Protein AF-A0A0Q9MEV1-F1 (afdb_monomer)

Structure (mmCIF, N/CA/C/O backbone):
data_AF-A0A0Q9MEV1-F1
#
_entry.id   AF-A0A0Q9MEV1-F1
#
loop_
_atom_site.group_PDB
_atom_site.id
_atom_site.type_symbol
_atom_site.label_atom_id
_atom_site.label_alt_id
_atom_site.label_comp_id
_atom_site.label_asym_id
_atom_site.label_entity_id
_atom_site.label_seq_id
_atom_site.pdbx_PDB_ins_code
_atom_site.Cartn_x
_atom_site.Cartn_y
_atom_site.Cartn_z
_atom_site.occupancy
_atom_site.B_iso_or_equiv
_atom_site.auth_seq_id
_atom_site.auth_comp_id
_at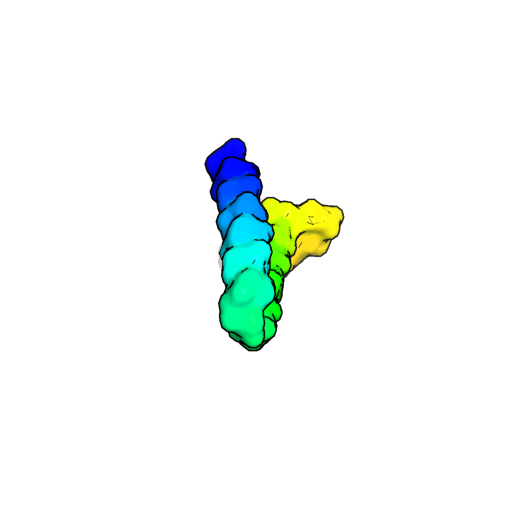om_site.auth_asym_id
_atom_site.auth_atom_id
_atom_site.pdbx_PDB_model_num
ATOM 1 N N . MET A 1 1 ? 8.942 12.733 1.549 1.00 47.84 1 MET A N 1
ATOM 2 C CA . MET A 1 1 ? 8.403 13.256 2.830 1.00 47.84 1 MET A CA 1
ATOM 3 C C . MET A 1 1 ? 6.886 13.431 2.810 1.00 47.84 1 MET A C 1
ATOM 5 O O . MET A 1 1 ? 6.249 12.957 3.738 1.00 47.84 1 MET A O 1
ATOM 9 N N . LEU A 1 2 ? 6.296 14.031 1.766 1.00 57.53 2 LEU A N 1
ATOM 10 C CA . LEU A 1 2 ? 4.833 14.166 1.617 1.00 57.53 2 LEU A CA 1
ATOM 11 C C . LEU A 1 2 ? 4.075 12.830 1.731 1.00 57.53 2 LEU A C 1
ATOM 13 O O . LEU A 1 2 ? 3.121 12.748 2.498 1.00 57.53 2 LEU A O 1
ATOM 17 N N . ASN A 1 3 ? 4.558 11.771 1.069 1.00 59.69 3 ASN A N 1
ATOM 18 C CA . ASN A 1 3 ? 3.944 10.440 1.164 1.00 59.69 3 ASN A CA 1
ATOM 19 C C . ASN A 1 3 ? 3.865 9.942 2.613 1.00 59.69 3 ASN A C 1
ATOM 21 O O . ASN A 1 3 ? 2.796 9.553 3.059 1.00 59.69 3 ASN A O 1
ATOM 25 N N . SER A 1 4 ? 4.948 10.041 3.388 1.00 63.41 4 SER A N 1
ATOM 26 C CA . SER A 1 4 ? 4.964 9.588 4.786 1.00 63.41 4 SER A CA 1
ATOM 27 C C . SER A 1 4 ? 3.952 10.331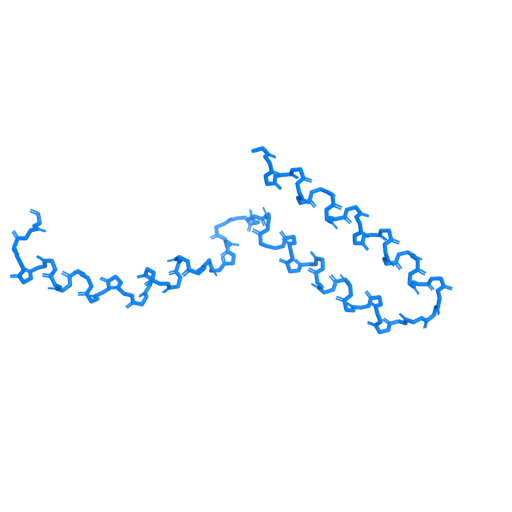 5.665 1.00 63.41 4 SER A C 1
ATOM 29 O O . SER A 1 4 ? 3.310 9.709 6.506 1.00 63.41 4 SER A O 1
ATOM 31 N N . ILE A 1 5 ? 3.762 11.636 5.446 1.00 72.25 5 ILE A N 1
ATOM 32 C CA . ILE A 1 5 ? 2.782 12.444 6.190 1.00 72.25 5 ILE A CA 1
ATOM 33 C C . ILE A 1 5 ? 1.354 12.005 5.846 1.00 72.25 5 ILE A C 1
ATOM 35 O O . ILE A 1 5 ? 0.540 11.799 6.744 1.00 72.25 5 ILE A O 1
ATOM 39 N N . ILE A 1 6 ? 1.063 11.805 4.558 1.00 71.94 6 ILE A N 1
ATOM 40 C CA . ILE A 1 6 ? -0.250 11.347 4.085 1.00 71.94 6 ILE A CA 1
ATOM 41 C C . ILE A 1 6 ? -0.577 9.969 4.673 1.00 71.94 6 ILE A C 1
ATOM 43 O O . ILE A 1 6 ? -1.688 9.758 5.158 1.00 71.94 6 ILE A O 1
ATOM 47 N N . CYS A 1 7 ? 0.389 9.050 4.722 1.00 68.69 7 CYS A N 1
ATOM 48 C CA . CYS A 1 7 ? 0.174 7.721 5.295 1.00 68.69 7 CYS A CA 1
ATOM 49 C C . CYS A 1 7 ? -0.124 7.789 6.803 1.00 68.69 7 CYS A C 1
ATOM 51 O O . CYS A 1 7 ? -1.073 7.159 7.265 1.00 68.69 7 CYS A O 1
ATOM 53 N N . VAL A 1 8 ? 0.620 8.599 7.569 1.00 76.25 8 VAL A N 1
ATOM 54 C CA . VAL A 1 8 ? 0.382 8.779 9.015 1.00 76.25 8 VAL A CA 1
ATOM 55 C C . VAL A 1 8 ? -0.996 9.390 9.283 1.00 76.25 8 VAL A C 1
ATOM 57 O O . VAL A 1 8 ? -1.720 8.909 10.156 1.00 76.25 8 VAL A O 1
ATOM 60 N N . LEU A 1 9 ? -1.398 10.400 8.505 1.00 79.19 9 LEU A N 1
ATOM 61 C CA . LEU A 1 9 ? -2.731 11.000 8.607 1.00 79.19 9 LEU A CA 1
ATOM 62 C C . LEU A 1 9 ? -3.835 9.991 8.278 1.00 79.19 9 LEU A C 1
ATOM 64 O O . LEU A 1 9 ? -4.846 9.938 8.977 1.00 79.19 9 LEU A O 1
ATOM 68 N N . THR A 1 10 ? -3.627 9.156 7.259 1.00 76.31 10 THR A N 1
ATOM 69 C CA . THR A 1 10 ? -4.625 8.166 6.835 1.00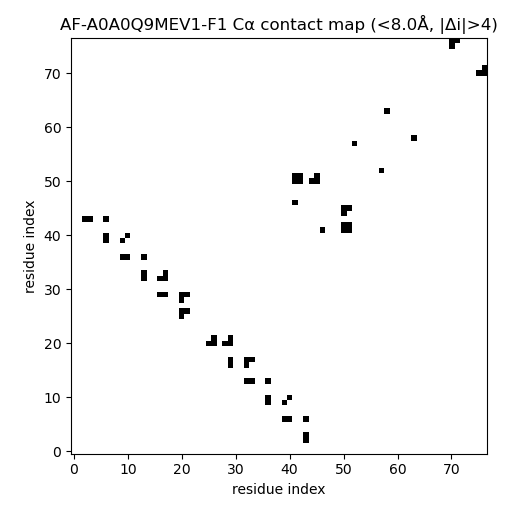 76.31 10 THR A CA 1
ATOM 70 C C . THR A 1 10 ? -4.784 7.042 7.858 1.00 76.31 10 THR A C 1
ATOM 72 O O . THR A 1 10 ? -5.908 6.647 8.165 1.00 76.31 10 THR A O 1
ATOM 75 N N . ILE A 1 11 ? -3.684 6.583 8.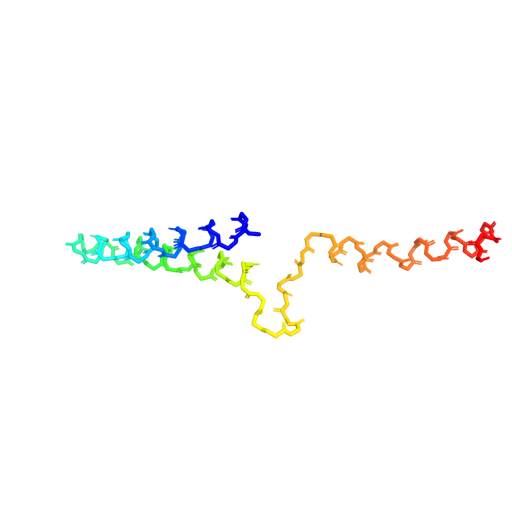465 1.00 76.94 11 ILE A N 1
ATOM 76 C CA . ILE A 1 11 ? -3.714 5.621 9.579 1.00 76.94 11 ILE A CA 1
ATOM 77 C C . ILE A 1 11 ? -4.436 6.227 10.786 1.00 76.94 11 ILE A C 1
ATOM 79 O O . ILE A 1 11 ? -5.335 5.602 11.348 1.00 76.94 11 ILE A O 1
ATOM 83 N N . GLY A 1 12 ? -4.081 7.459 11.166 1.00 80.81 12 GLY A N 1
ATOM 84 C CA . GLY A 1 12 ? -4.711 8.156 12.288 1.00 80.81 12 GLY A CA 1
ATOM 85 C C . GLY A 1 12 ? -6.218 8.342 12.089 1.00 80.81 12 GLY A C 1
ATOM 86 O O . GLY A 1 12 ? -7.003 8.111 13.012 1.00 80.81 12 GLY A O 1
ATOM 87 N N . TYR A 1 13 ? -6.636 8.693 10.870 1.00 81.38 13 TYR A N 1
ATOM 88 C CA . TYR A 1 13 ? -8.048 8.808 10.515 1.00 81.38 13 TYR A CA 1
ATOM 89 C C . TYR A 1 13 ? -8.758 7.449 10.541 1.00 81.38 13 TYR A C 1
ATOM 91 O O . TYR A 1 13 ? -9.817 7.337 11.154 1.00 81.38 13 TYR A O 1
ATOM 99 N N . GLY A 1 14 ? -8.155 6.402 9.965 1.00 77.31 14 GLY A N 1
ATOM 100 C CA . GLY A 1 14 ? -8.704 5.043 9.969 1.00 77.31 14 GLY A CA 1
ATOM 101 C C . GLY A 1 14 ? -8.936 4.497 11.382 1.00 77.31 14 GLY A C 1
ATOM 102 O O . GLY A 1 14 ? -10.017 3.990 11.679 1.00 77.31 14 GLY A O 1
ATOM 103 N N . ILE A 1 15 ? -7.973 4.686 12.294 1.00 79.81 15 ILE A N 1
ATOM 104 C CA . ILE A 1 15 ? -8.098 4.272 13.703 1.00 79.81 15 ILE A CA 1
ATOM 105 C C . ILE A 1 15 ? -9.220 5.051 14.403 1.00 79.81 15 ILE A C 1
ATOM 107 O O . ILE A 1 15 ? -10.054 4.458 15.091 1.00 79.81 15 ILE A O 1
ATOM 111 N N . LYS A 1 16 ? -9.284 6.376 14.215 1.00 81.56 16 LYS A N 1
ATOM 112 C CA . LYS A 1 16 ? -10.338 7.216 14.804 1.00 81.56 16 LYS A CA 1
ATOM 113 C C . LYS A 1 16 ? -11.726 6.813 14.299 1.00 81.56 16 LYS A C 1
ATOM 115 O O .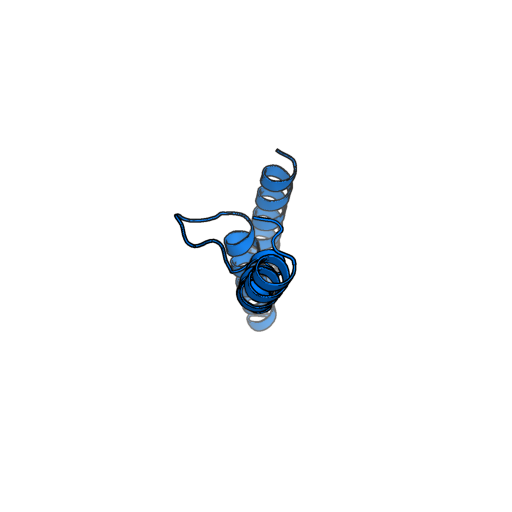 LYS A 1 16 ? -12.653 6.677 15.097 1.00 81.56 16 LYS A O 1
ATOM 120 N N . GLN A 1 17 ? -11.863 6.603 12.993 1.00 77.00 17 GLN A N 1
ATOM 121 C CA . GLN A 1 17 ? -13.111 6.197 12.352 1.00 77.00 17 GLN A CA 1
ATOM 122 C C . GLN A 1 17 ? -13.563 4.815 12.840 1.00 77.00 17 GLN A C 1
ATOM 124 O O . GLN A 1 17 ? -14.746 4.619 13.117 1.00 77.00 17 GLN A O 1
ATOM 129 N N . PHE A 1 18 ? -12.628 3.876 13.012 1.00 75.75 18 PHE A N 1
ATOM 130 C CA . PHE A 1 18 ? -12.902 2.553 13.568 1.00 75.75 18 PHE A CA 1
ATOM 131 C C . PHE A 1 18 ? -13.424 2.634 15.008 1.00 75.75 18 PHE A C 1
ATOM 133 O O . PHE A 1 18 ? -14.455 2.040 15.325 1.00 75.75 18 PHE A O 1
ATOM 140 N N . LEU A 1 19 ? -12.771 3.420 15.873 1.00 79.19 19 LEU A N 1
ATOM 141 C CA . LEU A 1 19 ? -13.227 3.637 17.252 1.00 79.19 19 LEU A CA 1
ATOM 142 C C . LEU A 1 19 ? -14.625 4.272 17.303 1.00 79.19 19 LEU A C 1
ATOM 144 O O . LEU A 1 19 ? -15.438 3.904 18.154 1.00 79.19 19 LEU A O 1
ATOM 148 N N . ASN A 1 20 ? -14.919 5.193 16.382 1.00 79.12 20 ASN A N 1
ATOM 149 C CA . ASN A 1 20 ? -16.222 5.848 16.299 1.00 79.12 20 ASN A CA 1
ATOM 150 C C . ASN A 1 20 ? -17.318 4.897 15.779 1.00 79.12 20 ASN A C 1
ATOM 152 O O . ASN A 1 20 ? -18.411 4.850 16.337 1.00 79.12 20 ASN A O 1
ATOM 156 N N . SER A 1 21 ? -17.002 4.077 14.772 1.00 70.44 21 SER A N 1
ATOM 157 C CA . SER A 1 21 ? -17.932 3.099 14.182 1.00 70.44 21 SER A CA 1
ATOM 158 C C . SER A 1 21 ? -18.234 1.947 15.145 1.00 70.44 21 SER A C 1
ATOM 160 O O . SER A 1 21 ? -19.377 1.511 15.257 1.00 70.44 21 SER A O 1
ATOM 162 N N . ARG A 1 22 ? -17.239 1.516 15.935 1.00 68.88 22 ARG A N 1
ATOM 163 C CA . ARG A 1 22 ? -17.420 0.526 17.008 1.00 68.88 22 ARG A CA 1
ATOM 164 C C . ARG A 1 22 ? -18.395 1.014 18.085 1.00 68.88 22 ARG A C 1
ATOM 166 O O . ARG A 1 22 ? -19.138 0.210 18.636 1.00 68.88 22 ARG A O 1
ATOM 173 N N . LYS A 1 23 ? -18.423 2.323 18.363 1.00 73.38 23 LYS A N 1
ATOM 174 C CA . LYS A 1 23 ? -19.394 2.946 19.281 1.00 73.38 23 LYS A CA 1
ATOM 175 C C . LYS A 1 23 ? -20.822 2.974 18.730 1.00 73.38 23 LYS A C 1
ATOM 177 O O . LYS A 1 23 ? -21.753 3.009 19.525 1.00 73.38 23 LYS A O 1
ATOM 182 N N . GLN A 1 24 ? -20.997 2.955 17.409 1.00 72.81 24 GLN A N 1
ATOM 183 C CA . GLN A 1 24 ? -22.306 3.007 16.749 1.00 72.81 24 GLN A CA 1
ATOM 184 C C . GLN A 1 24 ? -22.873 1.622 16.390 1.00 72.81 24 GLN A C 1
ATOM 186 O O . GLN A 1 24 ? -23.904 1.546 15.729 1.00 72.81 24 GLN A O 1
ATOM 191 N N . THR A 1 25 ? -22.239 0.514 16.808 1.00 66.62 25 THR A N 1
ATOM 192 C CA . THR A 1 25 ? -22.659 -0.882 16.514 1.00 66.62 25 THR A CA 1
ATOM 193 C C . THR A 1 25 ? -22.810 -1.244 15.024 1.00 66.62 25 THR A C 1
ATOM 195 O O . THR A 1 25 ? -23.192 -2.367 14.700 1.00 66.62 25 THR A O 1
ATOM 198 N N . ASN A 1 26 ? -22.412 -0.360 14.103 1.00 68.62 26 ASN A N 1
ATOM 199 C CA . ASN A 1 26 ? -22.315 -0.638 12.669 1.00 68.62 26 ASN A CA 1
ATOM 200 C C . ASN A 1 26 ? -21.002 -1.367 12.354 1.00 68.62 26 ASN A C 1
ATOM 202 O O . ASN A 1 26 ? -20.030 -0.806 11.843 1.00 68.62 26 ASN A O 1
ATOM 206 N N . ASN A 1 27 ? -20.974 -2.658 12.682 1.00 72.88 27 ASN A N 1
ATOM 207 C CA . ASN A 1 27 ? -19.791 -3.505 12.521 1.00 72.88 27 ASN A CA 1
ATOM 208 C C . ASN A 1 27 ? -19.352 -3.662 11.052 1.00 72.88 27 ASN A C 1
ATOM 210 O O . ASN A 1 27 ? -18.165 -3.836 10.792 1.00 72.88 27 ASN A O 1
ATOM 214 N N . HIS A 1 28 ? -20.277 -3.585 10.089 1.00 76.31 28 HIS A N 1
ATOM 215 C CA . 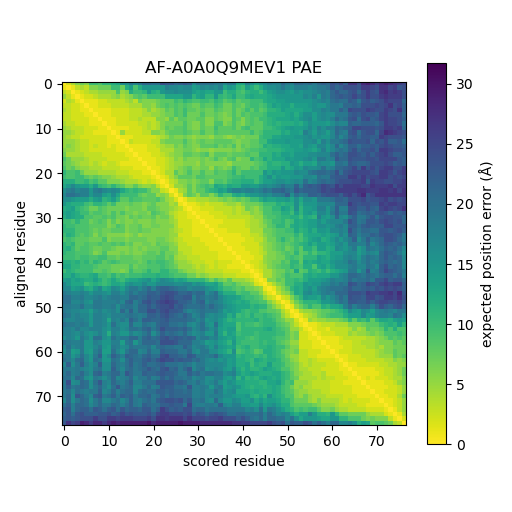HIS A 1 28 ? -19.945 -3.670 8.661 1.00 76.31 28 HIS A CA 1
ATOM 216 C C . HIS A 1 28 ? -19.146 -2.457 8.168 1.00 76.31 28 HIS A C 1
ATOM 218 O O . HIS A 1 28 ? -18.112 -2.643 7.526 1.00 76.31 28 HIS A O 1
ATOM 224 N N . ASP A 1 29 ? -19.541 -1.241 8.552 1.00 74.69 29 ASP A N 1
ATOM 225 C CA . ASP A 1 29 ? -18.803 -0.020 8.200 1.00 74.69 29 ASP A CA 1
ATOM 226 C C . ASP A 1 29 ? -17.406 -0.009 8.829 1.00 74.69 29 ASP A C 1
ATOM 228 O O . ASP A 1 29 ? -16.426 0.384 8.193 1.00 74.69 29 ASP A O 1
ATOM 232 N N . ALA A 1 30 ? -17.291 -0.507 10.065 1.00 72.56 30 ALA A N 1
ATOM 233 C CA . ALA A 1 30 ? -16.013 -0.621 10.756 1.00 72.56 30 ALA A CA 1
ATOM 234 C C . ALA A 1 30 ? -15.046 -1.575 10.031 1.00 72.56 30 ALA A C 1
ATOM 236 O O . ALA A 1 30 ? -13.869 -1.248 9.886 1.00 72.56 30 ALA A O 1
ATOM 237 N N . ILE A 1 31 ? -15.533 -2.726 9.551 1.00 78.88 31 ILE A N 1
ATOM 238 C CA . ILE A 1 31 ? -14.729 -3.705 8.800 1.00 78.88 31 ILE A CA 1
ATOM 239 C C . ILE A 1 31 ? -14.314 -3.142 7.435 1.00 78.88 31 ILE A C 1
ATOM 241 O O . ILE A 1 31 ? -13.150 -3.274 7.057 1.00 78.88 31 ILE A O 1
ATOM 245 N N . ALA A 1 32 ? -15.227 -2.477 6.720 1.00 78.69 32 ALA A N 1
ATOM 246 C CA . ALA A 1 32 ? -14.928 -1.850 5.433 1.00 78.69 32 ALA A CA 1
ATOM 247 C C . ALA A 1 32 ? -13.852 -0.760 5.567 1.00 78.69 32 ALA A C 1
ATOM 249 O O . ALA A 1 32 ? -12.898 -0.729 4.790 1.00 78.69 32 ALA A O 1
ATOM 250 N N . MET A 1 33 ? -13.947 0.082 6.601 1.00 77.38 33 MET A N 1
ATOM 251 C CA . MET A 1 33 ? -12.930 1.091 6.916 1.00 77.38 33 MET A CA 1
ATOM 252 C C . MET A 1 33 ? -11.578 0.470 7.280 1.00 77.38 33 MET A C 1
ATOM 254 O O . MET A 1 33 ? -10.536 0.977 6.864 1.00 77.38 33 MET A O 1
ATOM 258 N N . LEU A 1 34 ? -11.578 -0.645 8.016 1.00 77.12 34 LEU A N 1
ATOM 259 C CA . LEU A 1 34 ? -10.352 -1.353 8.389 1.00 77.12 34 LEU A CA 1
ATOM 260 C C . LEU A 1 34 ? -9.662 -1.942 7.149 1.00 77.12 34 LEU A C 1
ATOM 262 O O . LEU A 1 34 ? -8.469 -1.714 6.955 1.00 77.12 34 LEU A O 1
ATOM 266 N N . LEU A 1 35 ? -10.420 -2.592 6.260 1.00 80.50 35 LEU A N 1
ATOM 267 C CA . LEU A 1 35 ? -9.931 -3.090 4.969 1.00 80.50 35 LEU A CA 1
ATOM 268 C C . LEU A 1 35 ? -9.354 -1.969 4.101 1.00 80.50 35 LEU A C 1
ATOM 270 O O . LEU A 1 35 ? -8.240 -2.097 3.599 1.00 80.50 35 LEU A O 1
ATOM 274 N N . LEU A 1 36 ? -10.073 -0.851 3.971 1.00 79.44 36 LEU A N 1
ATOM 275 C CA . LEU A 1 36 ? -9.612 0.299 3.195 1.00 79.44 36 LEU A CA 1
ATOM 276 C C . LEU A 1 36 ? -8.295 0.848 3.760 1.00 79.44 36 LEU A C 1
ATOM 278 O O . LEU A 1 36 ? -7.340 1.074 3.019 1.00 79.44 36 LEU A O 1
ATOM 282 N N . SER A 1 37 ? -8.217 1.007 5.083 1.00 75.25 37 SER A N 1
ATOM 283 C CA . SER A 1 37 ? -7.005 1.492 5.742 1.00 75.25 37 SER A CA 1
ATOM 284 C C . SER A 1 37 ? -5.824 0.531 5.558 1.00 75.25 37 SER A C 1
ATOM 286 O O . SER A 1 37 ? -4.721 0.986 5.268 1.00 75.25 37 SER A O 1
ATOM 288 N N . ALA A 1 38 ? -6.049 -0.787 5.618 1.00 74.81 38 ALA A N 1
ATOM 289 C CA . ALA A 1 38 ? -5.018 -1.794 5.378 1.00 74.81 38 ALA A CA 1
ATOM 290 C C . ALA A 1 38 ? -4.475 -1.742 3.940 1.00 74.81 38 ALA A C 1
ATOM 292 O O . ALA A 1 38 ? -3.262 -1.816 3.747 1.00 74.81 38 ALA A O 1
ATOM 293 N N . VAL A 1 39 ? -5.343 -1.550 2.939 1.00 76.00 39 VAL A N 1
ATOM 294 C CA . VAL A 1 39 ? -4.931 -1.394 1.531 1.00 76.00 39 VAL A CA 1
ATOM 295 C C . VAL A 1 39 ? -4.071 -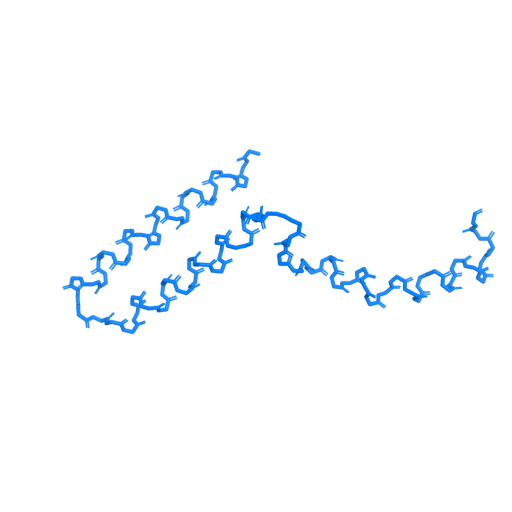0.145 1.348 1.00 76.00 39 VAL A C 1
ATOM 297 O O . VAL A 1 39 ? -3.016 -0.209 0.717 1.00 76.00 39 VAL A O 1
ATOM 300 N N . ILE A 1 40 ? -4.477 0.982 1.940 1.00 74.62 40 ILE A N 1
ATOM 301 C CA . ILE A 1 40 ? -3.721 2.237 1.851 1.00 74.62 40 ILE A CA 1
ATOM 302 C C . ILE A 1 40 ? -2.353 2.089 2.518 1.00 74.62 40 ILE A C 1
ATOM 304 O O . ILE A 1 40 ? -1.346 2.493 1.942 1.00 74.62 40 ILE A O 1
ATOM 308 N N . VAL A 1 41 ? -2.292 1.471 3.701 1.00 70.06 41 VAL A N 1
ATOM 309 C CA . VAL A 1 41 ? -1.030 1.217 4.410 1.00 70.06 41 VAL A CA 1
ATOM 310 C C . VAL A 1 41 ? -0.119 0.291 3.612 1.00 70.06 41 VAL A C 1
ATOM 312 O O . VAL A 1 41 ? 1.063 0.595 3.487 1.00 70.06 41 VAL A O 1
ATOM 315 N N . GLY A 1 42 ? -0.652 -0.782 3.025 1.00 66.81 42 GLY A N 1
ATOM 316 C CA . GLY A 1 42 ? 0.119 -1.690 2.171 1.00 66.81 42 GLY A CA 1
ATOM 317 C C . GLY A 1 42 ? 0.653 -1.026 0.897 1.00 66.81 42 GLY A C 1
ATOM 318 O O . GLY A 1 42 ? 1.712 -1.404 0.406 1.00 66.81 42 GLY A O 1
ATOM 319 N N . TYR A 1 43 ? -0.039 -0.009 0.377 1.00 67.25 43 TYR A N 1
ATOM 320 C CA . TYR A 1 43 ? 0.448 0.794 -0.749 1.00 67.25 43 TYR A CA 1
ATOM 321 C C . TYR A 1 43 ? 1.518 1.815 -0.322 1.00 67.25 43 TYR A C 1
ATOM 323 O O . TYR A 1 43 ? 2.468 2.092 -1.048 1.00 67.25 43 TYR A O 1
ATOM 331 N N . CYS A 1 44 ? 1.355 2.377 0.873 1.00 65.12 44 CYS A N 1
ATOM 332 C CA . CYS A 1 44 ? 2.196 3.422 1.449 1.00 65.12 44 CYS A CA 1
ATOM 333 C C . CYS A 1 44 ? 3.524 2.921 2.030 1.00 65.12 44 CYS A C 1
ATOM 335 O O . CYS A 1 44 ? 4.536 3.623 1.972 1.00 65.12 44 CYS A O 1
ATOM 337 N N . ILE A 1 45 ? 3.496 1.754 2.670 1.00 64.62 45 ILE A N 1
ATOM 338 C CA . ILE A 1 45 ? 4.616 1.179 3.408 1.00 64.62 45 ILE A CA 1
ATOM 339 C C . ILE A 1 45 ? 5.024 -0.100 2.681 1.00 64.62 45 ILE A C 1
ATOM 341 O O . ILE A 1 45 ? 4.408 -1.145 2.898 1.00 64.62 45 ILE A O 1
ATOM 345 N N . PRO A 1 46 ? 6.059 -0.052 1.826 1.00 59.34 46 PRO A N 1
ATOM 346 C CA . PRO A 1 46 ? 6.645 -1.268 1.292 1.00 59.34 46 PRO A CA 1
ATOM 347 C C . PRO A 1 46 ? 7.296 -2.047 2.436 1.00 59.34 46 PRO A C 1
ATOM 349 O O . PRO A 1 46 ? 8.389 -1.717 2.894 1.00 59.34 46 PRO A O 1
ATOM 352 N N . ILE A 1 47 ? 6.608 -3.066 2.946 1.00 54.28 47 ILE A N 1
ATOM 353 C CA . ILE A 1 47 ? 7.184 -3.989 3.924 1.00 54.28 47 ILE A CA 1
ATOM 354 C C . ILE A 1 47 ? 8.050 -4.978 3.126 1.00 54.28 47 ILE A C 1
ATOM 356 O O . ILE A 1 47 ? 7.579 -6.007 2.646 1.00 54.28 47 ILE A O 1
ATOM 360 N N . GLY A 1 48 ? 9.324 -4.625 2.925 1.00 59.28 48 GLY A N 1
ATOM 361 C CA . GLY A 1 48 ? 10.306 -5.420 2.172 1.00 59.28 48 GLY A CA 1
ATOM 362 C C . GLY A 1 48 ? 10.329 -5.141 0.659 1.00 59.28 48 GLY A C 1
ATOM 363 O O . GLY A 1 48 ? 9.991 -4.049 0.216 1.00 59.28 48 GLY A O 1
ATOM 364 N N . HIS A 1 49 ? 10.736 -6.135 -0.146 1.00 53.16 49 HIS A N 1
ATOM 365 C CA . HIS A 1 49 ? 10.742 -6.070 -1.625 1.00 53.16 49 HIS A CA 1
ATOM 366 C C . HIS A 1 49 ? 9.349 -6.215 -2.268 1.00 53.16 49 HIS A C 1
ATOM 368 O O . HIS A 1 49 ? 9.224 -6.141 -3.488 1.00 53.16 49 HIS A O 1
ATOM 374 N N . TYR A 1 50 ? 8.307 -6.429 -1.464 1.00 52.97 50 TYR A N 1
ATOM 375 C CA . TYR A 1 50 ? 6.932 -6.577 -1.926 1.00 52.97 50 TYR A CA 1
ATOM 376 C C . TYR A 1 50 ? 6.189 -5.247 -1.780 1.00 52.97 50 TYR A C 1
ATOM 378 O O . TYR A 1 50 ? 5.364 -5.058 -0.890 1.00 52.97 50 TYR A O 1
ATOM 386 N N . THR A 1 51 ? 6.488 -4.305 -2.672 1.00 56.91 51 THR A N 1
ATOM 387 C CA . THR A 1 51 ? 5.516 -3.270 -3.031 1.00 56.91 51 THR A CA 1
ATOM 388 C C . THR A 1 51 ? 4.358 -3.944 -3.762 1.00 56.91 51 THR A C 1
ATOM 390 O O . THR A 1 51 ? 4.579 -4.776 -4.646 1.00 56.91 51 THR A O 1
ATOM 393 N N . LEU A 1 52 ? 3.113 -3.596 -3.420 1.00 58.34 52 LEU A N 1
ATOM 394 C CA . LEU A 1 52 ? 1.978 -3.924 -4.286 1.00 58.34 52 LEU A CA 1
ATOM 395 C C . LEU A 1 52 ? 2.307 -3.452 -5.713 1.00 58.34 52 LEU A C 1
ATOM 397 O O . LEU A 1 52 ? 2.859 -2.356 -5.860 1.00 58.34 52 LEU A O 1
ATOM 401 N N . PRO A 1 53 ? 2.021 -4.260 -6.753 1.00 60.59 53 PRO A N 1
ATOM 402 C CA . PRO A 1 53 ? 2.373 -3.908 -8.119 1.00 60.59 53 PRO A CA 1
ATOM 403 C C . PRO A 1 53 ? 1.706 -2.579 -8.459 1.00 60.59 53 PRO A C 1
ATOM 405 O O . PRO A 1 53 ? 0.481 -2.473 -8.518 1.00 60.59 53 PRO A O 1
ATOM 408 N N . THR A 1 54 ? 2.522 -1.541 -8.630 1.00 68.25 54 THR A N 1
ATOM 409 C CA . THR A 1 54 ? 2.037 -0.245 -9.086 1.00 68.25 54 THR A CA 1
ATOM 410 C C . THR A 1 54 ? 1.515 -0.387 -10.508 1.00 68.25 54 THR A C 1
ATOM 412 O O . THR A 1 54 ? 1.890 -1.300 -11.250 1.00 68.25 54 THR A O 1
ATOM 415 N N . VAL A 1 55 ? 0.661 0.545 -10.918 1.00 66.44 55 VAL A N 1
ATOM 416 C CA . VAL A 1 55 ? 0.191 0.622 -12.305 1.00 66.44 55 VAL A CA 1
ATOM 417 C C . VAL A 1 55 ? 1.391 0.642 -13.265 1.00 66.44 55 VAL A C 1
ATOM 419 O O . VAL A 1 55 ? 1.416 -0.110 -14.233 1.00 66.44 55 VAL A O 1
ATOM 422 N N . GLU A 1 56 ? 2.447 1.385 -12.928 1.00 64.88 56 GLU A N 1
ATOM 423 C CA . GLU A 1 56 ? 3.713 1.417 -13.673 1.00 64.88 56 GLU A CA 1
ATOM 424 C C . GLU A 1 56 ? 4.427 0.059 -13.727 1.00 64.88 56 GLU A C 1
ATOM 426 O O . GLU A 1 56 ? 4.923 -0.332 -14.783 1.00 64.88 56 GLU A O 1
ATOM 431 N N . SER A 1 57 ? 4.456 -0.694 -12.622 1.00 68.25 57 SER A N 1
ATOM 432 C CA . SER A 1 5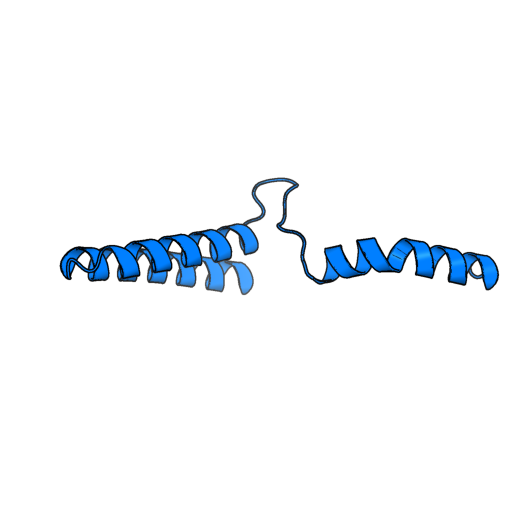7 ? 5.009 -2.054 -12.578 1.00 68.25 57 SER A CA 1
ATOM 433 C C . SER A 1 57 ? 4.240 -3.005 -13.498 1.00 68.25 57 SER A C 1
ATOM 435 O O . SER A 1 57 ? 4.854 -3.793 -14.220 1.00 68.25 57 SER A O 1
ATOM 437 N N . LEU A 1 58 ? 2.909 -2.903 -13.520 1.00 73.69 58 LEU A N 1
ATOM 438 C CA . LEU A 1 58 ? 2.051 -3.710 -14.383 1.00 73.69 58 LEU A CA 1
ATOM 439 C C . LEU A 1 58 ? 2.253 -3.357 -15.863 1.00 73.69 58 LEU A C 1
ATOM 441 O O . LEU A 1 58 ? 2.464 -4.255 -16.679 1.00 73.69 58 LEU A O 1
ATOM 445 N N . TYR A 1 59 ? 2.250 -2.062 -16.197 1.00 73.44 59 TYR A N 1
ATOM 446 C CA . TYR A 1 59 ? 2.525 -1.584 -17.554 1.00 73.44 59 TYR A CA 1
ATOM 447 C C . TYR A 1 59 ? 3.912 -2.011 -18.014 1.00 73.44 59 TYR A C 1
ATOM 449 O O . TYR A 1 59 ? 4.046 -2.572 -19.096 1.00 73.44 59 TYR A O 1
ATOM 457 N N . THR A 1 60 ? 4.932 -1.839 -17.176 1.00 80.06 60 THR A N 1
ATOM 458 C CA . THR A 1 60 ? 6.288 -2.287 -17.496 1.00 80.06 60 THR A CA 1
ATOM 459 C C . THR A 1 60 ? 6.306 -3.793 -17.722 1.00 80.06 60 THR A C 1
ATOM 461 O O . THR A 1 60 ? 6.825 -4.246 -18.727 1.00 80.06 60 THR A O 1
ATOM 464 N N . LYS A 1 61 ? 5.689 -4.604 -16.860 1.00 81.56 61 LYS A N 1
ATOM 465 C CA . LYS A 1 61 ? 5.703 -6.064 -17.026 1.00 81.56 61 LYS A CA 1
ATOM 466 C C . LYS A 1 61 ? 5.015 -6.533 -18.316 1.00 81.56 61 LYS A C 1
ATOM 468 O O . LYS A 1 61 ? 5.478 -7.496 -18.919 1.00 81.56 61 LYS A O 1
ATOM 473 N N . LEU A 1 62 ? 3.934 -5.871 -18.729 1.00 82.56 62 LEU A N 1
ATOM 474 C CA . LEU A 1 62 ? 3.181 -6.224 -19.937 1.00 82.56 62 LEU A CA 1
ATOM 475 C C . LEU A 1 62 ? 3.828 -5.689 -21.219 1.00 82.56 62 LEU A C 1
ATOM 477 O O . LEU A 1 62 ? 3.928 -6.416 -22.203 1.00 82.56 62 LEU A O 1
ATOM 481 N N . TYR A 1 63 ? 4.272 -4.433 -21.211 1.00 83.44 63 TYR A N 1
ATOM 482 C CA . TYR A 1 63 ? 4.750 -3.745 -22.412 1.00 83.44 63 TYR A CA 1
ATOM 483 C C . TYR A 1 63 ? 6.257 -3.854 -22.623 1.00 83.44 63 TYR A C 1
ATOM 485 O O . TYR A 1 63 ? 6.701 -3.726 -23.759 1.00 83.44 63 TYR A O 1
ATOM 493 N N . LYS A 1 64 ? 7.053 -4.134 -21.584 1.00 85.81 64 LYS A N 1
ATOM 494 C CA . LYS A 1 64 ? 8.506 -4.309 -21.713 1.00 85.81 64 LYS A CA 1
ATOM 495 C C . LYS A 1 64 ? 8.917 -5.361 -22.749 1.00 85.81 64 LYS A C 1
ATOM 497 O O . LYS A 1 64 ? 9.714 -5.000 -23.599 1.00 85.81 64 LYS A O 1
ATOM 502 N N . PRO A 1 65 ? 8.359 -6.587 -22.797 1.00 85.75 65 PRO A N 1
ATOM 503 C CA . PRO A 1 65 ? 8.761 -7.553 -23.826 1.00 85.75 65 PRO A CA 1
ATOM 504 C C . PRO A 1 65 ? 8.445 -7.081 -25.254 1.00 85.75 65 PRO A C 1
ATOM 506 O O . PRO A 1 65 ? 9.199 -7.363 -26.180 1.00 85.75 65 PRO A O 1
ATOM 509 N N . VAL A 1 66 ? 7.358 -6.327 -25.442 1.00 86.56 66 VAL A N 1
ATOM 510 C CA . VAL A 1 66 ? 7.001 -5.746 -26.747 1.00 86.56 66 VAL A CA 1
ATOM 511 C C . VAL A 1 66 ? 7.930 -4.582 -27.099 1.00 86.56 66 VAL A C 1
ATOM 513 O O . VAL A 1 66 ? 8.362 -4.454 -28.242 1.00 86.56 66 VAL A O 1
ATOM 516 N N . SER A 1 67 ? 8.258 -3.747 -26.113 1.00 85.44 67 SER A N 1
ATOM 517 C CA . SER A 1 67 ? 9.199 -2.637 -26.254 1.00 85.44 67 SER A CA 1
ATOM 518 C C . SER A 1 67 ? 10.601 -3.136 -26.592 1.00 85.44 67 SER A C 1
ATOM 520 O O . SER A 1 67 ? 11.216 -2.612 -27.514 1.00 85.44 67 SER A O 1
ATOM 522 N N . ASP A 1 68 ? 11.086 -4.162 -25.892 1.00 87.75 68 ASP A N 1
ATOM 523 C CA . ASP A 1 68 ? 12.406 -4.757 -26.112 1.00 87.75 68 ASP A CA 1
ATOM 524 C C . ASP A 1 68 ? 12.492 -5.353 -27.527 1.00 87.75 68 ASP A C 1
ATOM 526 O O . ASP A 1 68 ? 13.448 -5.083 -28.250 1.00 87.75 68 ASP A O 1
ATOM 530 N N . TYR A 1 69 ? 11.437 -6.045 -27.982 1.00 88.06 69 TYR A N 1
ATOM 531 C CA . TYR A 1 69 ? 11.340 -6.535 -29.361 1.00 88.06 69 TYR A CA 1
ATOM 532 C C . TYR A 1 69 ? 11.383 -5.399 -30.396 1.00 88.06 69 TYR A C 1
ATOM 534 O O . TYR A 1 69 ? 12.081 -5.493 -31.404 1.00 88.06 69 TYR A O 1
ATOM 542 N N . MET A 1 70 ? 10.653 -4.303 -30.170 1.00 86.38 70 MET A N 1
ATOM 543 C CA . MET A 1 70 ? 10.661 -3.152 -31.082 1.00 86.38 70 MET A CA 1
ATOM 544 C C . MET A 1 70 ? 12.031 -2.459 -31.119 1.00 86.38 70 MET A C 1
ATOM 546 O O . MET A 1 70 ? 12.495 -2.093 -32.197 1.00 86.38 70 MET A O 1
ATOM 550 N N . LEU A 1 71 ? 12.690 -2.297 -29.969 1.00 87.75 71 LEU A N 1
ATOM 551 C CA . LEU A 1 71 ? 14.025 -1.697 -29.871 1.00 87.75 71 LEU A CA 1
ATOM 552 C C . LEU A 1 71 ? 15.091 -2.554 -30.569 1.00 87.75 71 LEU A C 1
ATOM 554 O O . LEU A 1 71 ? 15.938 -2.010 -31.280 1.00 87.75 71 LEU A O 1
ATOM 558 N N . GLU A 1 72 ? 14.999 -3.881 -30.442 1.00 88.00 72 GLU A N 1
ATOM 559 C CA . GLU A 1 72 ? 15.853 -4.833 -31.158 1.00 88.00 72 GLU A CA 1
ATOM 560 C C . GLU A 1 72 ? 15.676 -4.710 -32.682 1.00 88.00 72 GLU A C 1
ATOM 562 O O . GLU A 1 72 ? 16.658 -4.599 -33.418 1.00 88.00 72 GLU A O 1
ATOM 567 N N . GLN A 1 73 ? 14.429 -4.628 -33.162 1.00 85.06 73 GLN A N 1
ATOM 568 C CA . GLN A 1 73 ? 14.124 -4.415 -34.585 1.00 85.06 73 GLN A CA 1
ATOM 569 C C . GLN A 1 73 ? 14.642 -3.066 -35.106 1.00 85.06 73 GLN A C 1
ATOM 571 O O . GLN A 1 73 ? 15.087 -2.961 -36.250 1.00 85.06 73 GLN A O 1
ATOM 576 N N . LEU A 1 74 ? 14.612 -2.032 -34.264 1.00 85.94 74 LEU A N 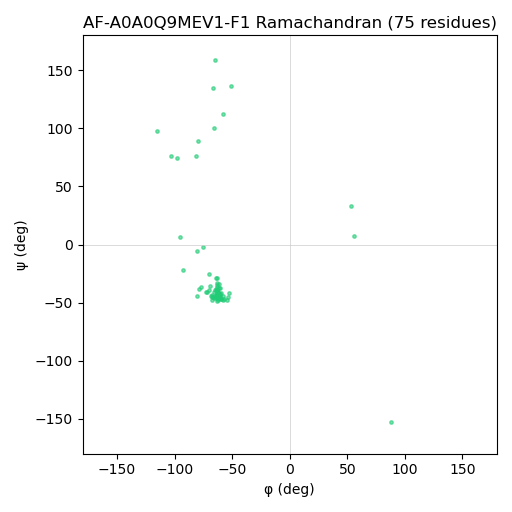1
ATOM 577 C CA . LEU A 1 74 ? 15.084 -0.689 -34.599 1.00 85.94 74 LEU A CA 1
ATOM 578 C C . LEU A 1 74 ? 16.614 -0.539 -34.496 1.00 85.94 74 LEU A C 1
ATOM 580 O O . LEU A 1 74 ? 17.133 0.502 -34.893 1.00 85.94 74 LEU A O 1
ATOM 584 N N . LYS A 1 75 ? 17.344 -1.560 -34.013 1.00 82.62 75 LYS A N 1
ATOM 585 C CA . LYS A 1 75 ? 18.804 -1.537 -33.775 1.00 82.62 75 LYS A CA 1
ATOM 586 C C . LYS A 1 75 ? 19.266 -0.359 -32.912 1.00 82.62 75 LYS A C 1
ATOM 588 O O . LYS A 1 75 ? 20.364 0.164 -33.096 1.00 82.62 75 LYS A O 1
ATOM 593 N N . VAL A 1 76 ? 18.424 0.058 -31.973 1.00 72.25 76 VAL A N 1
ATOM 594 C CA . VAL A 1 76 ? 18.756 1.091 -30.990 1.00 72.25 76 VAL A CA 1
ATOM 595 C C . VAL A 1 76 ? 19.038 0.362 -29.681 1.00 72.25 76 VAL A C 1
ATOM 597 O O . VAL A 1 76 ? 18.173 0.277 -28.814 1.00 72.25 76 VAL A O 1
ATOM 600 N N . SER A 1 77 ? 20.217 -0.257 -29.594 1.00 57.81 77 SER A N 1
ATOM 601 C CA . SER A 1 77 ? 20.731 -0.902 -28.378 1.00 57.81 77 SER A CA 1
ATOM 602 C C . SER A 1 77 ? 22.045 -0.279 -27.950 1.00 57.81 77 SER A C 1
ATOM 604 O O . SER A 1 77 ? 22.798 0.190 -28.831 1.00 57.81 77 SER A O 1
#

Foldseek 3Di:
DVLVVVLVVLLVVLVVVLVVCVVVVVVVVNVVSVVVNVVSNLCSDVPPPDRPQDPVNVCCVVCVVVVVVVCVVVVVD

Radius of gyration: 19.84 Å; Cα contacts (8 Å, |Δi|>4): 36; chains: 1; bounding box: 43×22×54 Å

Solvent-accessible surface area (backbone atoms only — not comparable to full-atom values): 4423 Å² total; per-residue (Å²): 111,70,66,62,53,54,47,53,52,48,53,55,49,38,54,52,51,35,58,53,27,63,73,67,72,43,61,66,62,28,50,53,45,49,53,53,40,50,54,52,47,45,68,66,48,56,74,69,95,57,52,63,80,44,73,66,52,52,49,46,69,67,46,43,66,58,49,52,52,53,34,61,75,68,68,67,122

Sequence (77 aa):
MLNSIICVLTIGYGIKQFLNSRKQTNNHDAIAMLLLSAVIVGYCIPIGHYTLPTVESLYTKLYKPVSDYMLEQLKVS

Nearest PDB structures (foldseek):
  3a98-assembly2_C  TM=5.563E-01  e=3.184E+00  Homo sapiens
  6zp4-assembly1_C  TM=5.608E-01  e=9.638E+00  Homo sapiens

Secondary structure (DSSP, 8-state):
-HHHHHHHHHHHHHHHHHHHHHHTT-HHHHHHHHHHHHHHHHHHS--TT-----HHHHHHHHHHHHHHHHHHHTT--

Mean predicted aligned error: 12.54 Å

pLDDT: mean 73.35, std 9.62, range [47.84, 88.06]